Protein AF-A0A2V7HWB9-F1 (afdb_monomer_lite)

Foldseek 3Di:
DVVVVCVVCVVVVCVVPDDDPLRVVCVVCLLLLNHDCCSPQVVPVVVVVCCVPPPVSNVSSVVNVVVNDPPPDDD

Sequence (75 aa):
QRHALTEALAPIMTGLVTLSDPEKAYVERIQWGEFQPELVVEDEPELLERVRRHPMLLWKAENGRKRRR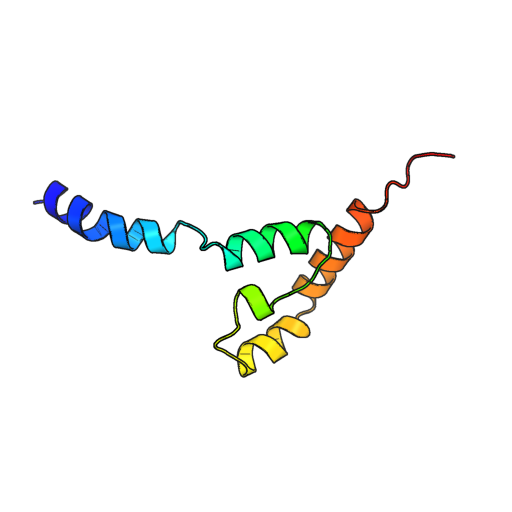PDRAGG

Structure (mmCIF, N/CA/C/O backbone):
data_AF-A0A2V7HWB9-F1
#
_entry.id   AF-A0A2V7HWB9-F1
#
loop_
_atom_site.group_PDB
_atom_site.id
_atom_site.type_symbol
_atom_site.label_atom_id
_atom_site.label_alt_id
_atom_site.label_comp_id
_atom_site.label_asym_id
_atom_site.label_entity_id
_atom_site.label_seq_id
_atom_site.pdbx_PDB_ins_code
_atom_site.Cartn_x
_atom_site.Cartn_y
_atom_site.Cartn_z
_atom_site.occupancy
_atom_site.B_iso_or_equiv
_atom_site.auth_seq_id
_atom_site.auth_comp_id
_atom_site.auth_asym_id
_atom_site.auth_atom_id
_atom_site.pdb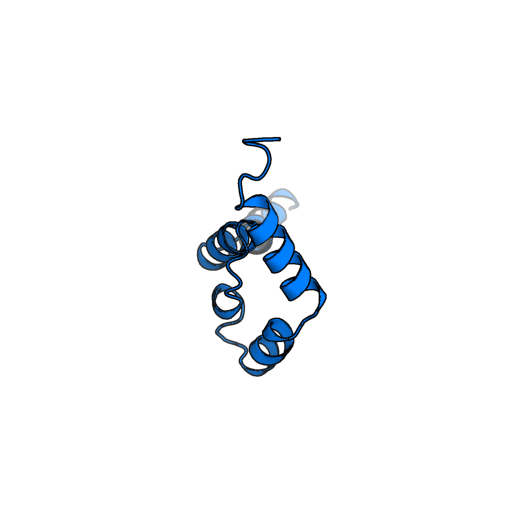x_PDB_model_num
ATOM 1 N N . GLN A 1 1 ? -16.492 13.687 30.326 1.00 67.31 1 GLN A N 1
ATOM 2 C CA . GLN A 1 1 ? -17.169 13.064 29.163 1.00 67.31 1 GLN A CA 1
ATOM 3 C C . GLN A 1 1 ? -16.334 13.121 27.882 1.00 67.31 1 GLN A C 1
ATOM 5 O O . GLN A 1 1 ? -16.027 12.056 27.375 1.00 67.31 1 GLN A O 1
ATOM 10 N N . ARG A 1 2 ? -15.894 14.294 27.384 1.00 73.94 2 ARG A N 1
ATOM 11 C CA . ARG A 1 2 ? -15.049 14.381 26.165 1.00 73.94 2 ARG A CA 1
ATOM 12 C C . ARG A 1 2 ? -13.765 13.539 26.211 1.00 73.94 2 ARG A C 1
ATOM 14 O O . ARG A 1 2 ? -13.503 12.817 25.266 1.00 73.94 2 ARG A O 1
ATOM 21 N N . HIS A 1 3 ? -13.019 13.584 27.314 1.00 82.00 3 HIS A N 1
ATOM 22 C CA . HIS A 1 3 ? -11.772 12.819 27.449 1.00 82.00 3 HIS A CA 1
ATOM 23 C C . HIS A 1 3 ? -12.001 11.300 27.374 1.00 82.00 3 HIS A C 1
ATOM 25 O O . HIS A 1 3 ? -11.321 10.617 26.626 1.00 82.00 3 HIS A O 1
ATOM 31 N N . ALA A 1 4 ? -13.043 10.795 28.042 1.00 86.19 4 ALA A N 1
ATOM 32 C CA . ALA A 1 4 ? -13.419 9.381 27.973 1.00 86.19 4 ALA A CA 1
ATOM 33 C C . ALA A 1 4 ? -13.826 8.939 26.554 1.00 86.19 4 ALA A C 1
ATOM 35 O O . ALA A 1 4 ? -13.523 7.823 26.151 1.00 86.19 4 ALA A O 1
ATOM 36 N N . LEU A 1 5 ? -14.479 9.820 25.784 1.00 88.56 5 LEU A N 1
ATOM 37 C CA . LEU A 1 5 ? -14.803 9.553 24.381 1.00 88.56 5 LEU A CA 1
ATOM 38 C C . LEU A 1 5 ? -13.541 9.509 23.510 1.00 88.56 5 LEU A C 1
ATOM 40 O O . LEU A 1 5 ? -13.423 8.645 22.650 1.00 88.56 5 LEU A O 1
ATOM 44 N N . THR A 1 6 ? -12.595 10.423 23.735 1.00 88.81 6 THR A N 1
ATOM 45 C CA . THR A 1 6 ? -11.315 10.434 23.018 1.00 88.81 6 THR A CA 1
ATOM 46 C C . THR A 1 6 ? -10.502 9.176 23.304 1.00 88.81 6 THR A C 1
ATOM 48 O O . THR A 1 6 ? -10.058 8.546 22.354 1.00 88.81 6 THR A O 1
ATOM 51 N N . GLU A 1 7 ? -10.375 8.766 24.566 1.00 91.31 7 GLU A N 1
ATOM 52 C CA . GLU A 1 7 ? -9.680 7.525 24.944 1.00 91.31 7 GLU A CA 1
ATOM 53 C C . GLU A 1 7 ? -10.330 6.286 24.310 1.00 91.31 7 GLU A C 1
ATOM 55 O O . GLU A 1 7 ? -9.639 5.403 23.810 1.00 91.31 7 GLU A O 1
ATOM 60 N N . ALA A 1 8 ? -11.665 6.243 24.252 1.00 91.44 8 ALA A N 1
ATOM 61 C CA . ALA A 1 8 ? -12.385 5.134 23.630 1.00 91.44 8 ALA A CA 1
ATOM 62 C C . ALA A 1 8 ? -12.211 5.077 22.100 1.00 91.44 8 ALA A C 1
ATOM 64 O O . ALA A 1 8 ? -12.173 3.992 21.522 1.00 91.44 8 ALA A O 1
ATOM 65 N N . LEU A 1 9 ? -12.115 6.233 21.434 1.00 93.44 9 LEU A N 1
ATOM 66 C CA . LEU A 1 9 ? -11.998 6.318 19.974 1.00 93.44 9 LEU A CA 1
ATOM 67 C C . LEU A 1 9 ? -10.551 6.296 19.475 1.00 93.44 9 LEU A C 1
ATOM 69 O O . LEU A 1 9 ? -10.327 5.939 18.320 1.00 93.44 9 LEU A O 1
ATOM 73 N N . ALA A 1 10 ? -9.578 6.657 20.315 1.00 91.69 10 ALA A N 1
ATOM 74 C CA . ALA A 1 10 ? -8.161 6.685 19.972 1.00 91.69 10 ALA A CA 1
ATOM 75 C C . ALA A 1 10 ? -7.675 5.399 19.277 1.00 91.69 10 ALA A C 1
ATOM 77 O O . ALA A 1 10 ? -7.147 5.527 18.177 1.00 91.69 10 ALA A O 1
ATOM 78 N N . PRO A 1 11 ? -7.903 4.175 19.797 1.00 92.06 11 PRO A N 1
ATOM 79 C CA . PRO A 1 11 ? -7.415 2.960 19.138 1.00 92.06 11 PRO A CA 1
ATOM 80 C C . PRO A 1 11 ? -8.075 2.704 17.775 1.00 92.06 11 PRO A C 1
ATOM 82 O O . PRO A 1 11 ? -7.410 2.235 16.853 1.00 92.06 11 PRO A O 1
ATOM 85 N N . ILE A 1 12 ? -9.356 3.058 17.619 1.00 92.50 12 ILE A N 1
ATOM 86 C CA . ILE A 1 12 ? -10.076 2.940 16.341 1.00 92.50 12 ILE A CA 1
ATOM 87 C C . ILE A 1 12 ? -9.463 3.900 15.321 1.00 92.50 12 ILE A C 1
ATOM 89 O O . ILE A 1 12 ? -9.139 3.509 14.203 1.00 92.50 12 ILE A O 1
ATOM 93 N N . MET A 1 13 ? -9.256 5.154 15.725 1.00 92.69 13 MET A N 1
ATOM 94 C CA . MET A 1 13 ? -8.625 6.163 14.880 1.00 92.69 13 MET A CA 1
ATOM 95 C C . MET A 1 13 ? -7.188 5.782 14.531 1.00 92.69 13 MET A C 1
ATOM 97 O O . MET A 1 13 ? -6.795 5.940 13.382 1.00 92.69 13 MET A O 1
ATOM 101 N N . THR A 1 14 ? -6.420 5.243 15.482 1.00 90.69 14 THR A N 1
ATOM 102 C CA . THR A 1 14 ? -5.069 4.736 15.232 1.00 90.69 14 THR A CA 1
ATOM 103 C C . THR A 1 14 ? -5.095 3.660 14.154 1.00 90.69 14 THR A C 1
ATOM 105 O O . THR A 1 14 ? -4.382 3.809 13.172 1.00 90.69 14 THR A O 1
ATOM 108 N N . GLY A 1 15 ? -5.971 2.656 14.259 1.00 87.31 15 GLY A N 1
ATOM 109 C CA . GLY A 1 15 ? -6.093 1.615 13.234 1.00 87.31 15 GLY A CA 1
ATOM 110 C C . GLY A 1 15 ? -6.453 2.146 11.841 1.00 87.31 15 GLY A C 1
ATOM 111 O O . GLY A 1 15 ? -6.002 1.590 10.850 1.00 87.31 15 GLY A O 1
ATOM 112 N N . LEU A 1 16 ? -7.212 3.245 11.754 1.00 88.00 16 LEU A N 1
ATOM 113 C CA . LEU A 1 16 ? -7.585 3.871 10.479 1.00 88.00 16 LEU A CA 1
ATOM 114 C C . LEU A 1 16 ? -6.492 4.767 9.878 1.00 88.00 16 LEU A C 1
ATOM 116 O O . LEU A 1 16 ? -6.468 4.969 8.666 1.00 88.00 16 LEU A O 1
ATOM 120 N N . VAL A 1 17 ? -5.628 5.360 10.707 1.00 90.06 17 VAL A N 1
ATOM 121 C CA . VAL A 1 17 ? -4.609 6.328 10.256 1.00 90.06 17 VAL A CA 1
ATOM 122 C C . VAL A 1 17 ? -3.207 5.733 10.150 1.00 90.06 17 VAL A C 1
ATOM 124 O O . VAL A 1 17 ? -2.315 6.375 9.594 1.00 90.06 17 VAL A O 1
ATOM 127 N N . THR A 1 18 ? -2.989 4.528 10.675 1.00 92.50 18 THR A N 1
ATOM 128 C CA . THR A 1 18 ? -1.714 3.820 10.556 1.00 92.50 18 THR A CA 1
ATOM 129 C C . THR A 1 18 ? -1.798 2.744 9.495 1.00 92.50 18 THR A C 1
ATOM 131 O O . THR A 1 18 ? -2.667 1.883 9.559 1.00 92.50 18 THR A O 1
ATOM 134 N N . LEU A 1 19 ? -0.832 2.750 8.580 1.00 92.62 19 LEU A N 1
ATOM 135 C CA . LEU A 1 19 ? -0.653 1.642 7.654 1.00 92.62 19 LEU A CA 1
ATOM 136 C C . LEU A 1 19 ? -0.212 0.390 8.420 1.00 92.62 19 LEU A C 1
ATOM 138 O O . LEU A 1 19 ? 0.702 0.440 9.253 1.00 92.62 19 LEU A O 1
ATOM 142 N N . SER A 1 20 ? -0.833 -0.731 8.092 1.00 92.56 20 SER A N 1
ATOM 143 C CA . SER A 1 20 ? -0.353 -2.072 8.397 1.00 92.56 20 SER A CA 1
ATOM 144 C C . SER A 1 20 ? 0.973 -2.360 7.679 1.00 92.56 20 SER A C 1
ATOM 146 O O . SER A 1 20 ? 1.396 -1.638 6.772 1.00 92.56 20 SER A O 1
ATOM 148 N N . ASP A 1 21 ? 1.668 -3.419 8.084 1.00 94.62 21 ASP A N 1
ATOM 149 C CA . ASP A 1 21 ? 2.953 -3.778 7.474 1.00 94.62 21 ASP A CA 1
ATOM 150 C C . ASP A 1 21 ? 2.847 -4.165 5.982 1.00 94.62 21 ASP A C 1
ATOM 152 O O . ASP A 1 21 ? 3.691 -3.702 5.207 1.00 94.62 21 ASP A O 1
ATOM 156 N N . PRO A 1 22 ? 1.813 -4.904 5.525 1.00 94.44 22 PRO A N 1
ATOM 157 C CA . PRO A 1 22 ? 1.591 -5.140 4.096 1.00 94.44 22 PRO A CA 1
ATOM 158 C C . PRO A 1 22 ? 1.363 -3.848 3.297 1.00 94.44 22 PRO A C 1
ATOM 160 O O . PRO A 1 22 ? 1.936 -3.669 2.219 1.00 94.44 22 PRO A O 1
ATOM 163 N N . GLU A 1 23 ? 0.608 -2.893 3.850 1.00 94.44 23 GLU A N 1
ATOM 164 C CA . GLU A 1 23 ? 0.369 -1.595 3.210 1.00 94.44 23 GLU A CA 1
ATOM 165 C C . GLU A 1 23 ? 1.647 -0.758 3.103 1.00 94.44 23 GLU A C 1
ATOM 167 O O . GLU A 1 23 ? 1.913 -0.172 2.048 1.00 94.44 23 GLU A O 1
ATOM 172 N N . LYS A 1 24 ? 2.480 -0.731 4.154 1.00 95.69 24 LYS A N 1
ATOM 173 C CA . LYS A 1 24 ? 3.805 -0.087 4.099 1.00 95.69 24 LYS A CA 1
ATOM 174 C C . LYS A 1 24 ? 4.663 -0.711 3.002 1.00 95.69 24 LYS A C 1
ATOM 176 O O . LYS A 1 24 ? 5.212 0.015 2.173 1.00 95.69 24 LYS A O 1
ATOM 181 N N . ALA A 1 25 ? 4.725 -2.043 2.949 1.00 95.88 25 ALA A N 1
ATOM 182 C CA . ALA A 1 25 ? 5.494 -2.762 1.939 1.00 95.88 25 ALA A CA 1
ATOM 183 C C . ALA A 1 25 ? 5.004 -2.449 0.516 1.00 95.88 25 ALA A C 1
ATOM 185 O O . ALA A 1 25 ? 5.816 -2.240 -0.386 1.00 95.88 25 ALA A O 1
ATOM 186 N N . TYR A 1 26 ? 3.690 -2.355 0.302 1.00 95.31 26 TYR A N 1
ATOM 187 C CA . TYR A 1 26 ? 3.132 -1.949 -0.987 1.00 95.31 26 TYR A CA 1
ATOM 188 C C . TYR A 1 26 ? 3.554 -0.528 -1.381 1.00 95.31 26 TYR A C 1
ATOM 190 O O . TYR A 1 26 ? 3.987 -0.304 -2.516 1.00 95.31 26 TYR A O 1
ATOM 198 N N . VAL A 1 27 ? 3.463 0.428 -0.449 1.00 93.38 27 VAL A N 1
ATOM 199 C CA . VAL A 1 27 ? 3.857 1.828 -0.677 1.00 93.38 27 VAL A CA 1
ATOM 200 C C . VAL A 1 27 ? 5.341 1.938 -1.033 1.00 93.38 27 VAL A C 1
ATOM 202 O O . VAL A 1 27 ? 5.686 2.646 -1.983 1.00 93.38 27 VAL A O 1
ATOM 205 N N . GLU A 1 28 ? 6.208 1.204 -0.337 1.00 93.94 28 GLU A N 1
ATOM 206 C CA . GLU A 1 28 ? 7.644 1.176 -0.624 1.00 93.94 28 GLU A CA 1
ATOM 207 C C . GLU A 1 28 ? 7.953 0.542 -1.984 1.00 93.94 28 GLU A C 1
ATOM 209 O O . GLU A 1 28 ? 8.768 1.058 -2.742 1.00 93.94 28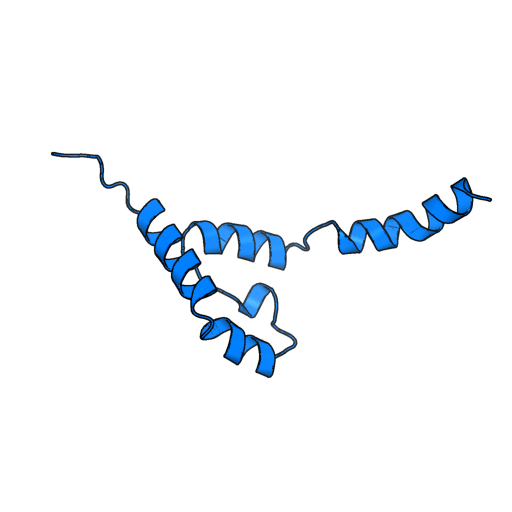 GLU A O 1
ATOM 214 N N . ARG A 1 29 ? 7.295 -0.560 -2.343 1.00 94.25 29 ARG A N 1
ATOM 215 C CA . ARG A 1 29 ? 7.546 -1.276 -3.605 1.00 94.25 29 ARG A CA 1
ATOM 216 C C . ARG A 1 29 ? 7.087 -0.489 -4.827 1.00 94.25 29 ARG A C 1
ATOM 218 O O . ARG A 1 29 ? 7.839 -0.341 -5.799 1.00 94.25 29 ARG A O 1
ATOM 225 N N . ILE A 1 30 ? 5.886 0.090 -4.776 1.00 93.38 30 ILE A N 1
ATOM 226 C CA . ILE A 1 30 ? 5.329 0.816 -5.924 1.00 93.38 30 ILE A CA 1
ATOM 227 C C . ILE A 1 30 ? 6.154 2.059 -6.276 1.00 93.38 30 ILE A C 1
ATOM 229 O O . ILE A 1 30 ? 6.210 2.442 -7.446 1.00 93.38 30 ILE A O 1
ATOM 233 N N . GLN A 1 31 ? 6.851 2.661 -5.304 1.00 90.25 31 GLN A N 1
ATOM 234 C CA . GLN A 1 31 ? 7.740 3.803 -5.545 1.00 90.25 31 GLN A CA 1
ATOM 235 C C . GLN A 1 31 ? 8.943 3.438 -6.435 1.00 90.25 31 GLN A C 1
ATOM 237 O O . GLN A 1 31 ? 9.456 4.289 -7.159 1.00 90.25 31 GLN A O 1
ATOM 242 N N . TRP A 1 32 ? 9.344 2.163 -6.431 1.00 91.38 32 TRP A N 1
ATOM 243 C CA . TRP A 1 32 ? 10.399 1.598 -7.276 1.00 91.38 32 TRP A CA 1
ATOM 244 C C . TRP A 1 32 ? 9.859 0.919 -8.536 1.00 91.38 32 TRP A C 1
ATOM 246 O O . TRP A 1 32 ? 10.626 0.411 -9.355 1.00 91.38 32 TRP A O 1
ATOM 256 N N . GLY A 1 33 ? 8.537 0.938 -8.715 1.00 92.56 33 GLY A N 1
ATOM 257 C CA . GLY A 1 33 ? 7.857 0.335 -9.851 1.00 92.56 33 GLY A CA 1
ATOM 258 C C . GLY A 1 33 ? 7.578 -1.159 -9.728 1.00 92.56 33 GLY A C 1
ATOM 259 O O . GLY A 1 33 ? 7.215 -1.804 -10.720 1.00 92.56 33 GLY A O 1
ATOM 260 N N . GLU A 1 34 ? 7.720 -1.704 -8.522 1.00 93.56 34 GLU A N 1
ATOM 261 C CA . GLU A 1 34 ? 7.248 -3.037 -8.167 1.00 93.56 34 GLU A CA 1
ATOM 262 C C . GLU A 1 34 ? 5.755 -2.953 -7.834 1.00 93.56 34 GLU A C 1
ATOM 264 O O . GLU A 1 34 ? 5.356 -2.467 -6.778 1.00 93.56 34 GLU A O 1
ATOM 269 N N . PHE A 1 35 ? 4.912 -3.381 -8.774 1.00 94.75 35 PHE A N 1
ATOM 270 C CA . PHE A 1 35 ? 3.462 -3.358 -8.606 1.00 94.75 35 PHE A CA 1
ATOM 271 C C . PHE A 1 35 ? 2.974 -4.705 -8.070 1.00 94.75 35 PHE A C 1
ATOM 273 O O . PHE A 1 35 ? 2.914 -5.671 -8.826 1.00 94.75 35 PHE A O 1
ATOM 280 N N . GLN A 1 36 ? 2.661 -4.751 -6.774 1.00 95.44 36 GLN A N 1
ATOM 281 C CA . GLN A 1 36 ? 2.179 -5.946 -6.065 1.00 95.44 36 GLN A CA 1
ATOM 282 C C . GLN A 1 36 ? 0.887 -5.631 -5.295 1.00 95.44 36 GLN A C 1
ATOM 284 O O . GLN A 1 36 ? 0.919 -5.496 -4.071 1.00 95.44 36 GLN A O 1
ATOM 289 N N . PRO A 1 37 ? -0.242 -5.413 -5.995 1.00 95.06 37 PRO A N 1
ATOM 290 C CA . PRO A 1 37 ? -1.511 -5.082 -5.349 1.00 95.06 37 PRO A CA 1
ATOM 291 C C . PRO A 1 37 ? -2.008 -6.171 -4.389 1.00 95.06 37 PRO A C 1
ATOM 293 O O . PRO A 1 37 ? -2.764 -5.865 -3.477 1.00 95.06 37 PRO A O 1
ATOM 296 N N . GLU A 1 38 ? -1.538 -7.410 -4.532 1.00 95.31 38 GLU A N 1
ATOM 297 C CA . GLU A 1 38 ? -1.859 -8.535 -3.649 1.00 95.31 38 GLU A CA 1
ATOM 298 C C . GLU A 1 38 ? -1.558 -8.229 -2.175 1.00 95.31 38 GLU A C 1
ATOM 300 O O . GLU A 1 38 ? -2.240 -8.747 -1.309 1.00 95.31 38 GLU A O 1
ATOM 305 N N . LEU A 1 39 ? -0.602 -7.340 -1.883 1.00 94.81 39 LEU A N 1
ATOM 306 C CA . LEU A 1 39 ? -0.262 -6.939 -0.513 1.00 94.81 39 LEU A CA 1
ATOM 307 C C . LEU A 1 39 ? -1.366 -6.151 0.209 1.00 94.81 39 LEU A C 1
ATOM 309 O O . LEU A 1 39 ? -1.287 -5.993 1.421 1.00 94.81 39 LEU A O 1
ATOM 313 N N . VAL A 1 40 ? -2.336 -5.588 -0.517 1.00 94.75 40 VAL A N 1
ATOM 314 C CA . VAL A 1 40 ? -3.363 -4.695 0.055 1.00 94.75 40 VAL A CA 1
ATOM 315 C C . VAL A 1 40 ? -4.794 -5.078 -0.316 1.00 94.75 40 VAL A C 1
ATOM 317 O O . VAL A 1 40 ? -5.730 -4.469 0.187 1.00 94.75 40 VAL A O 1
ATOM 320 N N . VAL A 1 41 ? -4.979 -6.058 -1.203 1.00 94.00 41 VAL A N 1
ATOM 321 C CA . VAL A 1 41 ? -6.305 -6.546 -1.628 1.00 94.00 41 VAL A CA 1
ATOM 322 C C . VAL A 1 41 ? -6.349 -8.076 -1.708 1.00 94.00 41 VAL A C 1
ATOM 324 O O . VAL A 1 41 ? -7.013 -8.632 -2.580 1.00 94.00 41 VAL A O 1
ATOM 327 N N . GLU A 1 42 ? -5.612 -8.771 -0.835 1.00 89.12 42 GLU A N 1
ATOM 328 C CA . GLU A 1 42 ? -5.558 -10.243 -0.822 1.00 89.12 42 GLU A CA 1
ATOM 329 C C . GLU A 1 42 ? -6.931 -10.896 -0.616 1.00 89.12 42 GLU A C 1
ATOM 331 O O . GLU A 1 42 ? -7.249 -11.875 -1.291 1.00 89.12 42 GLU A O 1
ATOM 336 N N . ASP A 1 43 ? -7.766 -10.307 0.241 1.00 92.94 43 ASP A N 1
ATOM 337 C CA . ASP A 1 43 ? -9.076 -10.849 0.612 1.00 92.94 43 ASP A CA 1
ATOM 338 C C . ASP A 1 43 ? -10.191 -10.530 -0.404 1.00 92.94 43 ASP A C 1
ATOM 340 O O . ASP A 1 43 ? -11.315 -11.014 -0.268 1.00 92.94 43 ASP A O 1
ATOM 344 N N . GLU A 1 44 ? -9.900 -9.734 -1.440 1.00 94.19 44 GLU A N 1
ATOM 345 C CA . GLU A 1 44 ? -10.881 -9.285 -2.435 1.00 94.19 44 GLU A CA 1
ATOM 346 C C . GLU A 1 44 ? -10.423 -9.610 -3.871 1.00 94.19 44 GLU A C 1
ATOM 348 O O . GLU A 1 44 ? -9.917 -8.736 -4.590 1.00 94.19 44 GLU A O 1
ATOM 353 N N . PRO A 1 45 ? -10.607 -10.857 -4.345 1.00 92.12 45 PRO A N 1
ATOM 354 C CA . PRO A 1 45 ? -10.101 -11.291 -5.648 1.00 92.12 45 PRO A CA 1
ATOM 355 C C . PRO A 1 45 ? -10.702 -10.502 -6.824 1.00 92.12 45 PRO A C 1
ATOM 357 O O . PRO A 1 45 ? -10.005 -10.201 -7.798 1.00 92.12 45 PRO A O 1
ATOM 360 N N . GLU A 1 46 ? -11.970 -10.095 -6.741 1.00 94.19 46 GLU A N 1
ATOM 361 C CA . GLU A 1 46 ? -12.618 -9.267 -7.762 1.00 94.19 46 GLU A CA 1
ATOM 362 C C . GLU A 1 46 ? -12.021 -7.855 -7.816 1.00 94.19 46 GLU A C 1
ATOM 364 O O . GLU A 1 46 ? -11.882 -7.265 -8.896 1.00 94.19 46 GLU A O 1
ATOM 369 N N . LEU A 1 47 ? -11.656 -7.298 -6.659 1.00 94.50 47 LEU A N 1
ATOM 370 C CA . LEU A 1 47 ? -10.992 -6.003 -6.576 1.00 94.50 47 LEU A CA 1
ATOM 371 C C . LEU A 1 47 ? -9.561 -6.101 -7.105 1.00 94.50 47 LEU A C 1
ATOM 373 O O . LEU A 1 47 ? -9.154 -5.252 -7.900 1.00 94.50 47 LEU A O 1
ATOM 377 N N . LEU A 1 48 ? -8.830 -7.157 -6.745 1.00 95.12 48 LEU A N 1
ATOM 378 C CA . LEU A 1 48 ? -7.477 -7.424 -7.225 1.00 95.12 48 LEU A CA 1
ATOM 379 C C . LEU A 1 48 ? -7.405 -7.437 -8.757 1.00 95.12 48 LEU A C 1
ATOM 381 O O . LEU A 1 48 ? -6.548 -6.765 -9.339 1.00 95.12 48 LEU A O 1
ATOM 385 N N . GLU A 1 49 ? -8.342 -8.106 -9.430 1.00 93.56 49 GLU A N 1
ATOM 386 C CA . GLU A 1 49 ? -8.388 -8.133 -10.896 1.00 93.56 49 GLU A CA 1
ATOM 387 C C . GLU A 1 49 ? -8.607 -6.749 -11.521 1.00 93.56 49 GLU A C 1
ATOM 389 O O . GLU A 1 49 ? -8.009 -6.416 -12.551 1.00 93.56 49 GLU A O 1
ATOM 394 N N . ARG A 1 50 ? -9.421 -5.904 -10.882 1.00 95.19 50 ARG A N 1
ATOM 395 C CA . ARG A 1 50 ? -9.655 -4.522 -11.327 1.00 95.19 50 ARG A CA 1
ATOM 396 C C . ARG A 1 50 ? -8.430 -3.645 -11.086 1.00 95.19 50 ARG A C 1
ATOM 398 O O . ARG A 1 50 ? -8.038 -2.879 -11.967 1.00 95.19 50 ARG A O 1
ATOM 405 N N . VAL A 1 51 ? -7.813 -3.772 -9.914 1.00 94.31 51 VAL A N 1
ATOM 406 C CA . VAL A 1 51 ? -6.636 -3.006 -9.487 1.00 94.31 51 VAL A CA 1
ATOM 407 C C . VAL A 1 51 ? -5.440 -3.313 -10.386 1.00 94.31 51 VAL A C 1
ATOM 409 O O . VAL A 1 51 ? -4.799 -2.379 -10.872 1.00 94.31 51 VAL A O 1
ATOM 412 N N . ARG A 1 52 ? -5.190 -4.591 -10.705 1.00 93.62 52 ARG A N 1
ATOM 413 C CA . ARG A 1 52 ? -4.111 -5.026 -11.614 1.00 93.62 52 ARG A CA 1
ATOM 414 C C . ARG A 1 52 ? -4.164 -4.353 -12.986 1.00 93.62 52 ARG A C 1
ATOM 416 O O . ARG A 1 52 ? -3.127 -4.129 -13.604 1.00 93.62 52 ARG A O 1
ATOM 423 N N . ARG A 1 53 ? -5.365 -4.022 -13.464 1.00 94.12 53 ARG A N 1
ATOM 424 C CA . ARG A 1 53 ? -5.596 -3.415 -14.785 1.00 94.12 53 ARG A CA 1
ATOM 425 C C . ARG A 1 53 ? -5.837 -1.908 -14.710 1.00 94.12 53 ARG A C 1
ATOM 427 O O . ARG A 1 53 ? -6.124 -1.289 -15.731 1.00 94.12 53 ARG A O 1
ATOM 434 N N . HIS A 1 54 ? -5.735 -1.305 -13.524 1.00 95.88 54 HIS A N 1
ATOM 435 C CA . HIS A 1 54 ? -6.080 0.095 -13.331 1.00 95.88 54 HIS A CA 1
ATOM 436 C C . HIS A 1 54 ? -5.020 1.018 -13.964 1.00 95.88 54 HIS A C 1
ATOM 438 O O . HIS A 1 54 ? -3.880 1.059 -13.482 1.00 95.88 54 HIS A O 1
ATOM 444 N N . PRO A 1 55 ? -5.370 1.832 -14.983 1.00 95.31 55 PRO A N 1
ATOM 445 C CA . PRO A 1 55 ? -4.389 2.591 -15.765 1.00 95.31 55 PRO A CA 1
ATOM 446 C C . PRO A 1 55 ? -3.491 3.510 -14.929 1.00 95.31 55 PRO A C 1
ATOM 448 O O . PRO A 1 55 ? -2.290 3.593 -15.170 1.00 95.31 55 PRO A O 1
ATOM 451 N N . MET A 1 56 ? -4.047 4.163 -13.902 1.00 94.62 56 MET A N 1
ATOM 452 C CA . MET A 1 56 ? -3.271 5.054 -13.029 1.00 94.62 56 MET A CA 1
ATOM 453 C C . MET A 1 56 ? -2.209 4.291 -12.222 1.00 94.62 56 MET A C 1
ATOM 455 O O . MET A 1 56 ? -1.074 4.746 -12.107 1.00 94.62 56 MET A O 1
ATOM 459 N N . LEU A 1 57 ? -2.542 3.109 -11.693 1.00 93.00 57 LEU A N 1
ATOM 460 C CA . LEU A 1 57 ? -1.608 2.336 -10.868 1.00 93.00 57 LEU A CA 1
ATOM 461 C C . LEU A 1 57 ? -0.469 1.775 -11.716 1.00 93.00 57 LEU A C 1
ATOM 463 O O . LEU A 1 57 ? 0.693 1.852 -11.317 1.00 93.00 57 LEU A O 1
ATOM 467 N N . LEU A 1 58 ? -0.795 1.329 -12.930 1.00 94.50 58 LEU A N 1
ATOM 468 C CA . LEU A 1 58 ? 0.190 0.935 -13.932 1.00 94.50 58 LEU A CA 1
ATOM 469 C C . LEU A 1 58 ? 1.117 2.102 -14.300 1.00 94.50 58 LEU A C 1
ATOM 471 O O . LEU A 1 58 ? 2.336 1.934 -14.314 1.00 94.50 58 LEU A O 1
ATOM 475 N N . TRP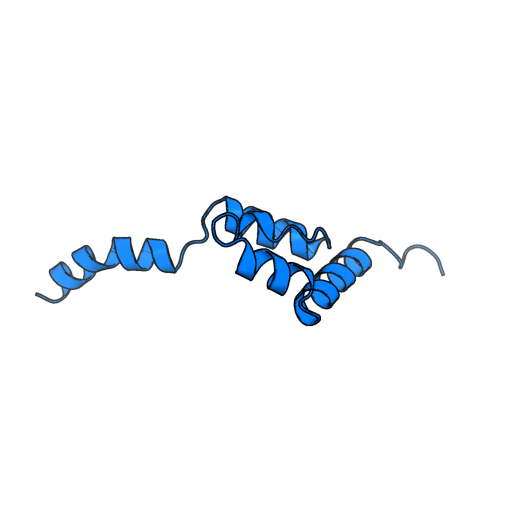 A 1 59 ? 0.566 3.301 -14.518 1.00 94.69 59 TRP A N 1
ATOM 476 C CA . TRP A 1 59 ? 1.354 4.512 -14.765 1.00 94.69 59 TRP A CA 1
ATOM 477 C C . TRP A 1 59 ? 2.265 4.877 -13.582 1.00 94.69 59 TRP A C 1
ATOM 479 O O . TRP A 1 59 ? 3.434 5.212 -13.782 1.00 94.69 59 TRP A O 1
ATOM 489 N N . LYS A 1 60 ? 1.771 4.778 -12.340 1.00 92.31 60 LYS A N 1
ATOM 490 C CA . LYS A 1 60 ? 2.560 5.057 -11.13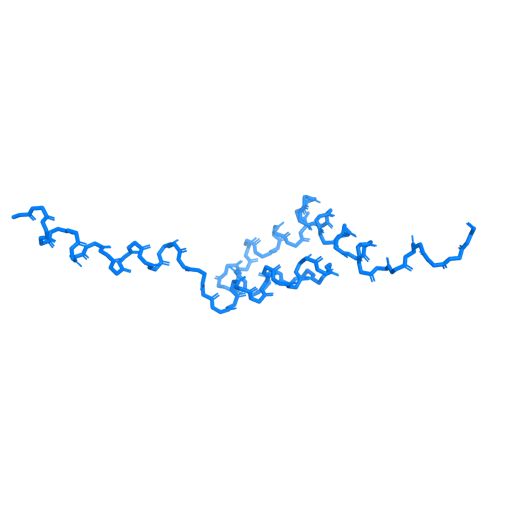0 1.00 92.31 60 LYS A CA 1
ATOM 491 C C . LYS A 1 60 ? 3.741 4.097 -11.008 1.00 92.31 60 LYS A C 1
ATOM 493 O O . LYS A 1 60 ? 4.863 4.549 -10.783 1.00 92.31 60 LYS A O 1
ATOM 498 N N . ALA A 1 61 ? 3.501 2.801 -11.199 1.00 93.44 61 ALA A N 1
ATOM 499 C CA . ALA A 1 61 ? 4.560 1.802 -11.181 1.00 93.44 61 ALA A CA 1
ATOM 500 C C . ALA A 1 61 ? 5.585 2.053 -12.299 1.00 93.44 61 ALA A C 1
ATOM 502 O O . ALA A 1 61 ? 6.789 2.042 -12.053 1.00 93.44 61 ALA A O 1
ATOM 503 N N . GLU A 1 62 ? 5.132 2.376 -13.508 1.00 92.81 62 GLU A N 1
ATOM 504 C CA . GLU A 1 62 ? 6.029 2.705 -14.618 1.00 92.81 62 GLU A CA 1
ATOM 505 C C . GLU A 1 62 ? 6.921 3.921 -14.314 1.00 92.81 62 GLU A C 1
ATOM 507 O O . GLU A 1 62 ? 8.124 3.909 -14.583 1.00 92.81 62 GLU A O 1
ATOM 512 N N . ASN A 1 63 ? 6.378 4.951 -13.664 1.00 91.94 63 ASN A N 1
ATOM 513 C CA . ASN A 1 63 ? 7.172 6.090 -13.205 1.00 91.94 63 ASN A CA 1
ATOM 514 C C . ASN A 1 63 ? 8.200 5.710 -12.136 1.00 91.94 63 ASN A C 1
ATOM 516 O O . ASN A 1 63 ? 9.316 6.233 -12.155 1.00 91.94 63 ASN A O 1
ATOM 520 N N . GLY A 1 64 ? 7.846 4.806 -11.221 1.00 88.94 64 GLY A N 1
ATOM 521 C CA . GLY A 1 64 ? 8.784 4.262 -10.242 1.00 88.94 64 GLY A CA 1
ATOM 522 C C . GLY A 1 64 ? 9.975 3.573 -10.916 1.00 88.94 64 GLY A C 1
ATOM 523 O O . GLY A 1 64 ? 11.125 3.854 -10.578 1.00 88.94 64 GLY A O 1
ATOM 524 N N . ARG A 1 65 ? 9.727 2.771 -11.963 1.00 89.00 65 ARG A N 1
ATOM 525 C CA . ARG A 1 65 ? 10.800 2.117 -12.741 1.00 89.00 65 ARG A CA 1
ATOM 526 C C . ARG A 1 65 ? 11.724 3.122 -13.417 1.00 89.00 65 ARG A C 1
ATOM 528 O O . ARG A 1 65 ? 12.940 2.938 -13.405 1.00 89.00 65 ARG A O 1
ATOM 535 N N . LYS A 1 66 ? 11.166 4.198 -13.978 1.00 86.44 66 LYS A N 1
ATOM 536 C CA . LYS A 1 66 ? 11.950 5.279 -14.596 1.00 86.44 66 LYS A CA 1
ATOM 537 C C . LYS A 1 66 ? 12.834 6.000 -13.581 1.00 86.44 66 LYS A C 1
ATOM 539 O O . LYS A 1 66 ? 13.975 6.297 -13.900 1.00 86.44 66 LYS A O 1
ATOM 544 N N . ARG A 1 67 ? 12.343 6.228 -12.358 1.00 78.50 67 ARG A N 1
ATOM 545 C CA . ARG A 1 67 ? 13.132 6.814 -11.256 1.00 78.50 67 ARG A CA 1
ATOM 546 C C . ARG A 1 67 ? 14.234 5.883 -10.753 1.00 78.50 67 ARG A C 1
ATOM 548 O O . ARG A 1 67 ? 15.277 6.362 -10.328 1.00 78.50 67 ARG A O 1
ATOM 555 N N . ARG A 1 68 ? 14.009 4.566 -10.807 1.00 71.19 68 ARG A N 1
ATOM 556 C CA . ARG A 1 68 ? 15.006 3.547 -10.448 1.00 71.19 68 ARG A CA 1
ATOM 557 C C . ARG A 1 68 ? 16.174 3.493 -11.435 1.00 71.19 68 ARG A C 1
ATOM 559 O O . ARG A 1 68 ? 17.259 3.082 -11.039 1.00 71.19 68 ARG A O 1
ATOM 566 N N . ARG A 1 69 ? 15.973 3.872 -12.705 1.00 61.56 69 ARG A N 1
ATOM 567 C CA . ARG A 1 69 ? 17.063 3.969 -13.687 1.00 61.56 69 ARG A CA 1
ATOM 568 C C . ARG A 1 69 ? 17.874 5.245 -13.429 1.00 61.56 69 ARG A C 1
ATOM 570 O O . ARG A 1 69 ? 17.326 6.336 -13.586 1.00 61.56 69 ARG A O 1
ATOM 577 N N . PRO A 1 70 ? 19.165 5.151 -13.073 1.00 58.03 70 PRO A N 1
ATOM 578 C CA . PRO A 1 70 ? 20.016 6.323 -12.968 1.00 58.03 70 PRO A CA 1
ATOM 579 C C . PRO A 1 70 ? 20.480 6.742 -14.371 1.00 58.03 70 PRO A C 1
ATOM 581 O O . PRO A 1 70 ? 21.628 6.522 -14.723 1.00 58.03 70 PRO A O 1
ATOM 584 N N . ASP A 1 71 ? 19.610 7.365 -15.168 1.00 55.22 71 ASP A N 1
ATOM 585 C CA . ASP A 1 71 ? 20.026 8.043 -16.408 1.00 55.22 71 ASP A CA 1
ATOM 586 C C . ASP A 1 71 ? 20.024 9.561 -16.220 1.00 55.22 71 ASP A C 1
ATOM 588 O O . ASP A 1 71 ? 19.162 10.290 -16.708 1.00 55.22 71 ASP A O 1
ATOM 592 N N . ARG A 1 72 ? 21.036 10.013 -15.470 1.00 49.66 72 ARG A N 1
ATOM 593 C CA . ARG A 1 72 ? 21.977 11.060 -15.902 1.00 49.66 72 ARG A CA 1
ATOM 594 C C . ARG A 1 72 ? 23.355 10.762 -15.307 1.00 49.66 72 ARG A C 1
ATOM 596 O O . ARG A 1 72 ? 23.859 11.495 -14.464 1.00 49.66 72 ARG A O 1
ATOM 603 N N . ALA A 1 73 ? 23.949 9.661 -15.746 1.00 52.09 73 ALA A N 1
ATOM 604 C CA . ALA A 1 73 ? 25.393 9.489 -15.753 1.00 52.09 73 ALA A CA 1
ATOM 605 C C . ALA A 1 73 ? 25.801 9.242 -17.214 1.00 52.09 73 ALA A C 1
ATOM 607 O O . ALA A 1 73 ? 25.617 8.143 -17.722 1.00 52.09 73 ALA A O 1
ATOM 608 N N . GLY A 1 74 ? 26.314 10.276 -17.886 1.00 49.09 74 GLY A N 1
ATOM 609 C CA . GLY A 1 74 ? 26.916 10.173 -19.223 1.00 49.09 74 GLY A CA 1
ATOM 610 C C . GLY A 1 74 ? 26.088 10.796 -20.349 1.00 49.09 74 GLY A C 1
ATOM 611 O O . GLY A 1 74 ? 25.082 10.234 -20.773 1.00 49.09 74 GLY A O 1
ATOM 612 N N . GLY A 1 75 ? 26.555 11.948 -20.835 1.00 37.22 75 GLY A N 1
ATOM 613 C CA . GLY A 1 75 ? 26.024 12.729 -21.951 1.00 37.22 75 GLY A CA 1
ATOM 614 C C . GLY A 1 75 ? 26.585 14.137 -21.900 1.00 37.22 75 GLY A C 1
ATOM 615 O O . GLY A 1 75 ? 25.904 14.987 -21.290 1.00 37.22 75 GLY A O 1
#

Secondary structure (DSSP, 8-state):
-HHHHHHHHHHHHHHHHSPPHHHHHHHHHHHTT---GGGT-TT-HHHHHHHHT-HHHHHHHHHHHHHHS---S--

pL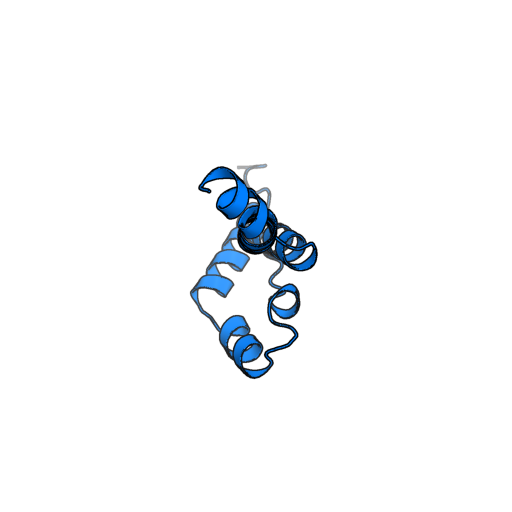DDT: mean 87.75, std 12.84, range [37.22, 95.88]

Radius of gyration: 18.16 Å; chains: 1; bounding box: 44×26×51 Å